Protein AF-A0A6L9L7S8-F1 (afdb_monomer_lite)

pLDDT: mean 79.42, std 15.23, range [35.75, 97.25]

Structure (mmCIF, N/CA/C/O backbone):
data_AF-A0A6L9L7S8-F1
#
_entry.id   AF-A0A6L9L7S8-F1
#
loop_
_atom_site.group_PDB
_atom_site.id
_atom_site.type_symbol
_atom_site.label_atom_id
_atom_site.label_alt_id
_atom_site.label_comp_id
_atom_site.label_asym_id
_atom_site.label_entity_id
_atom_site.label_seq_id
_atom_site.pdbx_PDB_ins_code
_atom_site.Cartn_x
_atom_site.Cartn_y
_atom_site.Cartn_z
_atom_site.occupancy
_atom_site.B_iso_or_equiv
_atom_site.auth_seq_id
_atom_site.auth_comp_id
_atom_site.auth_asym_id
_atom_site.auth_atom_id
_atom_site.pdbx_PDB_model_num
ATOM 1 N N . MET A 1 1 ? -27.457 18.063 -0.979 1.00 35.75 1 MET A N 1
ATOM 2 C CA . MET A 1 1 ? -27.872 16.724 -0.515 1.00 35.75 1 MET A CA 1
ATOM 3 C C . MET A 1 1 ? -26.858 15.735 -1.058 1.00 35.75 1 MET A C 1
ATOM 5 O O . MET A 1 1 ? -26.785 15.584 -2.270 1.00 35.75 1 MET A O 1
ATOM 9 N N . GLU A 1 2 ? -26.009 15.164 -0.205 1.00 42.12 2 GLU A N 1
ATOM 10 C CA . GLU A 1 2 ? -25.049 14.131 -0.616 1.00 42.12 2 GLU A CA 1
ATOM 11 C C . GLU A 1 2 ? -25.7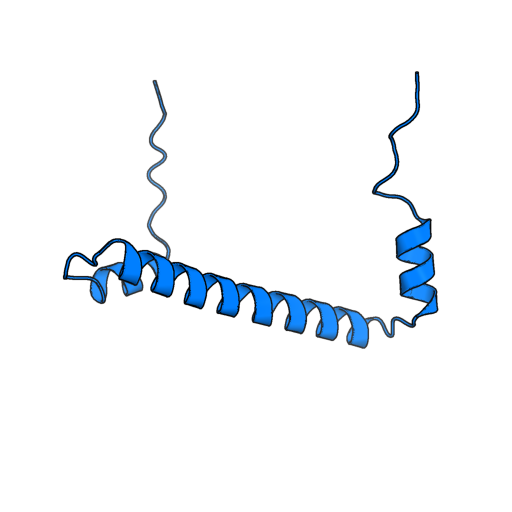98 12.828 -0.906 1.00 42.12 2 GLU A C 1
ATOM 13 O O . GLU A 1 2 ? -26.512 12.294 -0.057 1.00 42.12 2 GLU A O 1
ATOM 18 N N . THR A 1 3 ? -25.672 12.322 -2.128 1.00 44.84 3 THR A N 1
ATOM 19 C CA . THR A 1 3 ? -26.247 11.037 -2.519 1.00 44.84 3 THR A CA 1
ATOM 20 C C . THR A 1 3 ? -25.393 9.920 -1.932 1.00 44.84 3 THR A C 1
ATOM 22 O O . THR A 1 3 ? -24.311 9.627 -2.442 1.00 44.84 3 THR A O 1
ATOM 25 N N . VAL A 1 4 ? -25.874 9.281 -0.866 1.00 57.97 4 VAL A N 1
ATOM 26 C CA . VAL A 1 4 ? -25.249 8.074 -0.312 1.00 57.97 4 VAL A CA 1
ATOM 27 C C . VAL A 1 4 ? -25.455 6.929 -1.304 1.00 57.97 4 VAL A C 1
ATOM 29 O O . VAL A 1 4 ? -26.475 6.238 -1.291 1.00 57.97 4 VAL A O 1
ATOM 32 N N . VAL A 1 5 ? -24.490 6.731 -2.201 1.00 57.69 5 VAL A N 1
ATOM 33 C CA . VAL A 1 5 ? -24.447 5.552 -3.068 1.00 57.69 5 VAL A CA 1
ATOM 34 C C . VAL A 1 5 ? -24.115 4.354 -2.181 1.00 57.69 5 VAL A C 1
ATOM 36 O O . VAL A 1 5 ? -22.970 4.174 -1.768 1.00 57.69 5 VAL A O 1
ATOM 39 N N . ARG A 1 6 ? -25.118 3.525 -1.872 1.00 64.31 6 ARG A N 1
ATOM 40 C CA . ARG A 1 6 ? -24.929 2.260 -1.147 1.00 64.31 6 ARG A CA 1
ATOM 41 C C . ARG A 1 6 ? -24.245 1.244 -2.064 1.00 64.31 6 ARG A C 1
ATOM 43 O O . ARG A 1 6 ? -24.899 0.384 -2.646 1.00 64.31 6 ARG A O 1
ATOM 50 N N . LYS A 1 7 ? -22.927 1.365 -2.230 1.00 75.94 7 LYS A N 1
ATOM 51 C CA . LYS A 1 7 ? -22.124 0.290 -2.820 1.00 75.94 7 LYS A CA 1
ATOM 52 C C . LYS A 1 7 ? -22.027 -0.852 -1.801 1.00 75.94 7 LYS A C 1
ATOM 54 O O . LYS A 1 7 ? -21.713 -0.574 -0.643 1.00 75.94 7 LYS A O 1
ATOM 59 N N . PRO A 1 8 ? -22.301 -2.109 -2.195 1.00 84.12 8 PR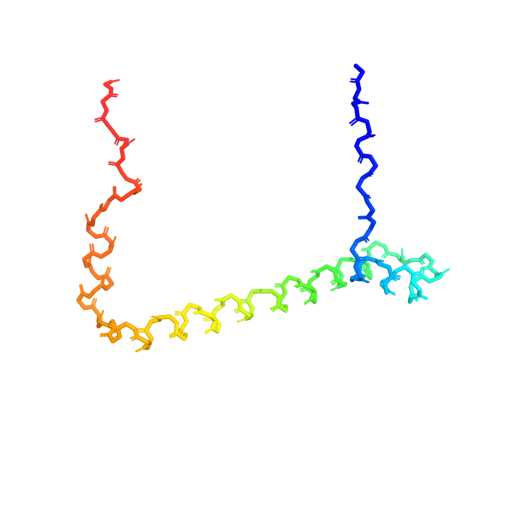O A N 1
ATOM 60 C CA . PRO A 1 8 ? -22.033 -3.247 -1.329 1.00 84.12 8 PRO A CA 1
ATOM 61 C C . PRO A 1 8 ? -20.543 -3.275 -0.972 1.00 84.12 8 PRO A C 1
ATOM 63 O O . PRO A 1 8 ? -19.693 -2.932 -1.798 1.00 84.12 8 PRO A O 1
ATOM 66 N N . LEU A 1 9 ? -20.247 -3.644 0.275 1.00 85.94 9 LEU A N 1
ATOM 67 C CA . LEU A 1 9 ? -18.877 -3.756 0.766 1.00 85.94 9 LEU A CA 1
ATOM 68 C C . LEU A 1 9 ? -18.111 -4.812 -0.036 1.00 85.94 9 LEU A C 1
ATOM 70 O O . LEU A 1 9 ? -18.664 -5.844 -0.420 1.00 85.94 9 LEU A O 1
ATOM 74 N N . THR A 1 10 ? -16.828 -4.559 -0.277 1.00 89.31 10 THR A N 1
ATOM 75 C CA . THR A 1 10 ? -15.941 -5.545 -0.893 1.00 89.31 10 THR A CA 1
ATOM 76 C C . THR A 1 10 ? -15.705 -6.718 0.056 1.00 89.31 10 THR A C 1
ATOM 78 O O . THR A 1 10 ? -15.878 -6.611 1.270 1.00 89.31 10 THR A O 1
ATOM 81 N N . ASN A 1 11 ? -15.252 -7.844 -0.490 1.00 88.12 11 ASN A N 1
ATOM 82 C CA . ASN A 1 11 ? -14.844 -9.001 0.304 1.00 88.12 11 ASN A CA 1
ATOM 83 C C . ASN A 1 11 ? -13.806 -8.633 1.380 1.00 88.12 11 ASN A C 1
ATOM 85 O O . ASN A 1 11 ? -13.968 -9.021 2.530 1.00 88.12 11 ASN A O 1
ATOM 89 N N . LEU A 1 12 ? -12.792 -7.829 1.035 1.00 85.75 12 LEU A N 1
ATOM 90 C CA . LEU A 1 12 ? -11.782 -7.376 1.995 1.00 85.75 12 LEU A CA 1
ATOM 91 C C . LEU A 1 12 ? -12.409 -6.541 3.119 1.00 85.75 12 LEU A C 1
ATOM 93 O O . LEU A 1 12 ? -12.102 -6.760 4.284 1.00 85.75 12 LEU A O 1
ATOM 97 N N . GLN A 1 13 ? -13.312 -5.616 2.786 1.00 86.12 13 GLN A N 1
ATOM 98 C CA . GLN A 1 13 ? -14.012 -4.809 3.789 1.00 86.12 13 GLN A CA 1
ATOM 99 C C . GLN A 1 13 ? -14.847 -5.682 4.737 1.00 86.12 13 GLN A C 1
ATOM 101 O O . GLN A 1 13 ? -14.841 -5.444 5.941 1.00 86.12 13 GLN A O 1
ATOM 106 N N . LEU A 1 14 ? -15.526 -6.708 4.215 1.00 87.50 14 LEU A N 1
ATOM 107 C CA . LEU A 1 14 ? -16.311 -7.643 5.024 1.00 87.50 14 LEU A CA 1
ATOM 108 C C . LEU A 1 14 ? -15.437 -8.494 5.953 1.00 87.50 14 LEU A C 1
ATOM 110 O O . LEU A 1 14 ? -15.813 -8.694 7.104 1.00 87.50 14 LEU A O 1
ATOM 114 N N . GLU A 1 15 ? -14.284 -8.976 5.487 1.00 84.50 15 GLU A N 1
ATOM 115 C CA . GLU A 1 15 ? -13.355 -9.736 6.334 1.00 84.50 15 GLU A CA 1
ATOM 116 C C . GLU A 1 15 ? -12.748 -8.864 7.438 1.00 84.50 15 GLU A C 1
ATOM 118 O O . GLU A 1 15 ? -12.753 -9.270 8.597 1.00 84.50 15 GLU A O 1
ATOM 123 N N . LEU A 1 16 ? -12.336 -7.628 7.124 1.00 83.62 16 LEU A N 1
ATOM 124 C CA . LEU A 1 16 ? -11.839 -6.693 8.141 1.00 83.62 16 LEU A CA 1
ATOM 125 C C . LEU A 1 16 ? -12.900 -6.428 9.222 1.00 83.62 16 LEU A C 1
ATOM 127 O O . LEU A 1 16 ? -12.580 -6.444 10.407 1.00 83.62 16 LEU A O 1
ATOM 131 N N . LEU A 1 17 ? -14.173 -6.258 8.847 1.00 83.50 17 LEU A N 1
ATOM 132 C CA . LEU A 1 17 ? -15.265 -6.079 9.815 1.00 83.50 17 LEU A CA 1
ATOM 133 C C . LEU A 1 17 ? -15.494 -7.307 10.708 1.00 83.50 17 LEU A C 1
ATOM 135 O O . LEU A 1 17 ? -15.865 -7.146 11.868 1.00 83.50 17 LEU A O 1
ATOM 139 N N . LYS A 1 18 ? -15.270 -8.526 10.201 1.00 80.12 18 LYS A N 1
ATOM 140 C CA . LYS A 1 18 ? -15.338 -9.749 11.021 1.00 80.12 18 LYS A CA 1
ATOM 141 C C . LYS A 1 18 ? -14.182 -9.825 12.020 1.00 80.12 18 LYS A C 1
ATOM 143 O O . LYS A 1 18 ? -14.367 -10.347 13.116 1.00 80.12 18 LYS A O 1
ATOM 148 N N . THR A 1 19 ? -13.004 -9.324 11.647 1.00 70.62 19 THR A N 1
ATOM 149 C CA . THR A 1 19 ? -11.799 -9.349 12.489 1.00 70.62 19 THR A CA 1
ATOM 150 C C . THR A 1 19 ? -11.811 -8.251 13.557 1.00 70.62 19 THR A C 1
ATOM 152 O O . THR A 1 19 ? -11.457 -8.514 14.705 1.00 70.62 19 THR A O 1
ATOM 155 N N . PHE A 1 20 ? -12.266 -7.040 13.226 1.00 72.81 20 PHE A N 1
ATOM 156 C CA . PHE A 1 20 ? -12.256 -5.884 14.131 1.00 72.81 20 PHE A CA 1
ATOM 157 C C . PHE A 1 20 ? -13.576 -5.717 14.889 1.00 72.81 20 PHE A C 1
ATOM 159 O O . PHE A 1 20 ? -14.235 -4.682 14.815 1.00 72.81 20 PHE A O 1
ATOM 166 N N . SER A 1 21 ? -13.964 -6.740 15.652 1.00 69.06 21 SER A N 1
ATOM 167 C CA . SER A 1 21 ? -15.113 -6.637 16.570 1.00 69.06 21 SER A CA 1
ATOM 168 C C . SER A 1 21 ? -14.867 -5.678 17.746 1.00 69.06 21 SER A C 1
ATOM 170 O O . SER A 1 21 ? -15.807 -5.334 18.458 1.00 69.06 21 SER A O 1
ATOM 172 N N . HIS A 1 22 ? -13.613 -5.273 17.967 1.00 72.81 22 HIS A N 1
ATOM 173 C CA . HIS A 1 22 ? -13.185 -4.371 19.032 1.00 72.81 22 HIS A CA 1
ATOM 174 C C . HIS A 1 22 ? -12.703 -3.043 18.446 1.00 72.81 22 HIS A C 1
ATOM 176 O O . HIS A 1 22 ? -12.066 -3.007 17.392 1.00 72.81 22 HIS A O 1
ATOM 182 N N . GLN A 1 23 ? -13.019 -1.955 19.146 1.00 77.56 23 GLN A N 1
ATOM 183 C CA . GLN A 1 23 ? -12.576 -0.615 18.790 1.00 77.56 23 GLN A CA 1
ATOM 184 C C . GLN A 1 23 ? -11.058 -0.526 18.977 1.00 77.56 23 GLN A C 1
ATOM 186 O O . GLN A 1 23 ? -10.571 -0.701 20.088 1.00 77.56 23 GLN A O 1
ATOM 191 N N . LEU A 1 24 ? -10.333 -0.275 17.889 1.00 80.31 24 LEU A N 1
ATOM 192 C CA . LEU A 1 24 ? -8.901 0.010 17.937 1.00 80.31 24 LEU A CA 1
ATOM 193 C C . LEU A 1 24 ? -8.662 1.452 18.380 1.00 80.31 24 LEU A C 1
ATOM 195 O O . LEU A 1 24 ? -9.407 2.357 17.979 1.00 80.31 24 LEU A O 1
ATOM 199 N N . GLU A 1 25 ? -7.586 1.661 19.130 1.00 87.69 25 GLU A N 1
ATOM 200 C CA . GLU A 1 25 ? -7.063 3.001 19.377 1.00 87.69 25 GLU A CA 1
ATOM 201 C C . GLU A 1 25 ? -6.489 3.589 18.073 1.00 87.69 25 GLU A C 1
ATOM 203 O O . GLU A 1 25 ? -6.121 2.873 17.133 1.00 87.69 25 GLU A O 1
ATOM 208 N N . GLU A 1 26 ? -6.399 4.918 17.983 1.00 85.62 26 GLU A N 1
ATOM 209 C CA . GLU A 1 26 ? -5.987 5.602 16.745 1.00 85.62 26 GLU A CA 1
ATOM 210 C C . GLU A 1 26 ? -4.606 5.143 16.239 1.00 85.62 26 GLU A C 1
ATOM 212 O O . GLU A 1 26 ? -4.389 5.014 15.029 1.00 85.62 26 GLU A O 1
ATOM 217 N N . THR A 1 27 ? -3.690 4.837 17.159 1.00 90.50 27 THR A N 1
ATOM 218 C CA . THR A 1 27 ? -2.341 4.343 16.853 1.00 90.50 27 THR A CA 1
ATOM 219 C C . THR A 1 27 ? -2.366 2.975 16.177 1.00 90.50 27 THR A C 1
ATOM 221 O O . THR A 1 27 ? -1.695 2.778 15.167 1.00 90.50 27 THR A O 1
ATOM 224 N N . GLU A 1 28 ? -3.188 2.052 16.670 1.00 87.75 28 GLU A N 1
ATOM 225 C CA . GLU A 1 28 ? -3.323 0.705 16.104 1.00 87.75 28 GLU A CA 1
ATOM 226 C C . GLU A 1 28 ? -3.998 0.761 14.729 1.00 87.75 28 GLU A C 1
ATOM 228 O O . GLU A 1 28 ? -3.590 0.086 13.781 1.00 87.75 28 GLU A O 1
ATOM 233 N N . LEU A 1 29 ? -4.996 1.638 14.573 1.00 86.69 29 LEU A N 1
ATOM 234 C CA . LEU A 1 29 ? -5.628 1.871 13.277 1.00 86.69 29 LEU A CA 1
ATOM 235 C C . LEU A 1 29 ? -4.623 2.407 12.243 1.00 86.69 29 LEU A C 1
ATOM 237 O O . LEU A 1 29 ? -4.686 2.039 11.063 1.00 86.69 29 LEU A O 1
ATOM 241 N N . LEU A 1 30 ? -3.704 3.280 12.660 1.00 90.69 30 LEU A N 1
ATOM 242 C CA . LEU A 1 30 ? -2.643 3.790 11.794 1.00 90.69 30 LEU A CA 1
ATOM 243 C C . LEU A 1 30 ? -1.670 2.679 11.374 1.00 90.69 30 LEU A C 1
ATOM 245 O O . LEU A 1 30 ? -1.283 2.623 10.204 1.00 90.69 30 LEU A O 1
ATOM 249 N N . GLU A 1 31 ? -1.325 1.768 12.282 1.00 92.12 31 GLU A N 1
ATOM 250 C CA . GLU A 1 31 ? -0.488 0.603 11.973 1.00 92.12 31 GLU A CA 1
ATOM 251 C C . GLU A 1 31 ? -1.156 -0.327 10.955 1.00 92.12 31 GLU A C 1
ATOM 253 O O . GLU A 1 31 ? -0.530 -0.700 9.959 1.00 92.12 31 GLU A O 1
ATOM 258 N N . VAL A 1 32 ? -2.451 -0.617 11.115 1.00 89.19 32 VAL A N 1
ATOM 259 C CA . VAL A 1 32 ? -3.214 -1.410 10.133 1.00 89.19 32 VAL A CA 1
ATOM 260 C C . VAL A 1 32 ? -3.206 -0.736 8.758 1.00 89.19 32 VAL A C 1
ATOM 262 O O . VAL A 1 32 ? -2.970 -1.393 7.740 1.00 89.19 32 VAL A O 1
ATOM 265 N N . LYS A 1 33 ? -3.407 0.589 8.701 1.00 88.88 33 LYS A N 1
ATOM 266 C CA . LYS A 1 33 ? -3.321 1.347 7.439 1.00 88.88 33 LYS A CA 1
ATOM 267 C C . LYS A 1 33 ? -1.938 1.237 6.803 1.00 88.88 33 LYS A C 1
ATOM 269 O O . LYS A 1 33 ? -1.850 1.092 5.584 1.00 88.88 33 LYS A O 1
ATOM 274 N N . LYS A 1 34 ? -0.876 1.288 7.609 1.00 95.00 34 LYS A N 1
ATOM 275 C CA . LYS A 1 34 ? 0.502 1.154 7.130 1.00 95.00 34 LYS A CA 1
ATOM 276 C C . LYS A 1 34 ? 0.751 -0.228 6.524 1.00 95.00 34 LYS A C 1
ATOM 278 O O . LYS A 1 34 ? 1.243 -0.296 5.402 1.00 95.00 34 LYS A O 1
ATOM 283 N N . ILE A 1 35 ? 0.321 -1.299 7.192 1.00 94.81 35 ILE A N 1
ATOM 284 C CA . ILE A 1 35 ? 0.437 -2.678 6.682 1.00 94.81 35 ILE A CA 1
ATOM 285 C C . ILE A 1 35 ? -0.281 -2.822 5.332 1.00 94.81 35 ILE A C 1
ATOM 287 O O . ILE A 1 35 ? 0.269 -3.378 4.380 1.00 94.81 35 ILE A O 1
ATOM 291 N N . LEU A 1 36 ? -1.500 -2.285 5.220 1.00 93.56 36 LEU A N 1
ATOM 292 C CA . LEU A 1 36 ? -2.250 -2.303 3.961 1.00 93.56 36 LEU A CA 1
ATOM 293 C C . LEU A 1 36 ? -1.531 -1.511 2.860 1.00 93.56 36 LEU A C 1
ATOM 295 O O . LEU A 1 36 ? -1.430 -1.987 1.728 1.00 93.56 36 LEU A O 1
ATOM 299 N N . ALA A 1 37 ? -1.010 -0.325 3.180 1.00 94.62 37 ALA A N 1
ATOM 300 C CA . ALA A 1 37 ? -0.269 0.500 2.229 1.00 94.62 37 ALA A CA 1
ATOM 301 C C . ALA A 1 37 ? 0.997 -0.210 1.724 1.00 94.62 37 ALA A C 1
ATOM 303 O O . ALA A 1 37 ? 1.241 -0.237 0.518 1.00 94.62 37 ALA A O 1
ATOM 304 N N . GLU A 1 38 ? 1.758 -0.837 2.621 1.00 97.25 38 GLU A N 1
ATOM 305 C CA . GLU A 1 38 ? 2.952 -1.615 2.282 1.00 97.25 38 GLU A CA 1
ATOM 306 C C . GLU A 1 38 ? 2.618 -2.814 1.387 1.00 97.25 38 GLU A C 1
ATOM 308 O O . GLU A 1 38 ? 3.301 -3.043 0.386 1.00 97.25 38 GLU A O 1
ATOM 313 N N . PHE A 1 39 ? 1.532 -3.537 1.683 1.00 95.44 39 PHE A N 1
ATOM 314 C CA . PHE A 1 39 ? 1.069 -4.654 0.857 1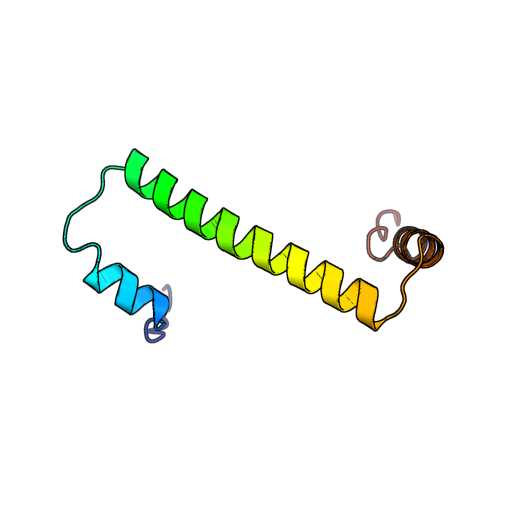.00 95.44 39 PHE A CA 1
ATOM 315 C C . PHE A 1 39 ? 0.772 -4.217 -0.584 1.00 95.44 39 PHE A C 1
ATOM 317 O O . PHE A 1 39 ? 1.258 -4.830 -1.541 1.00 95.44 39 PHE A O 1
ATOM 324 N N . PHE A 1 40 ? 0.002 -3.139 -0.759 1.00 94.44 40 PHE A N 1
ATOM 325 C CA . PHE A 1 40 ? -0.334 -2.646 -2.095 1.00 94.44 40 PHE A CA 1
ATOM 326 C C . PHE A 1 40 ? 0.872 -2.039 -2.815 1.00 94.44 40 PHE A C 1
ATOM 328 O O . PHE A 1 40 ? 1.023 -2.268 -4.015 1.00 94.44 40 PHE A O 1
ATOM 335 N N . ALA A 1 41 ? 1.750 -1.325 -2.104 1.00 96.19 41 ALA A N 1
ATOM 336 C CA . ALA A 1 41 ? 2.972 -0.764 -2.675 1.00 96.19 41 ALA A CA 1
ATOM 337 C C . ALA A 1 41 ? 3.897 -1.865 -3.206 1.00 96.19 41 ALA A C 1
ATOM 339 O O . ALA A 1 41 ? 4.323 -1.805 -4.360 1.00 96.19 41 ALA A O 1
ATOM 340 N N . LYS A 1 42 ? 4.137 -2.915 -2.409 1.00 97.25 42 LYS A N 1
ATOM 341 C CA . LYS A 1 42 ? 4.940 -4.069 -2.829 1.00 97.25 42 LYS A CA 1
ATOM 342 C C . LYS A 1 42 ? 4.363 -4.717 -4.088 1.00 97.25 42 LYS A C 1
ATOM 344 O O . LYS A 1 42 ? 5.077 -4.907 -5.068 1.00 97.25 42 LYS A O 1
ATOM 349 N N . ARG A 1 43 ? 3.053 -4.973 -4.101 1.00 95.88 43 ARG A N 1
ATOM 350 C CA . ARG A 1 43 ? 2.372 -5.589 -5.248 1.00 95.88 43 ARG A CA 1
ATOM 351 C C . ARG A 1 43 ? 2.392 -4.699 -6.497 1.00 95.88 43 ARG A C 1
ATOM 353 O O . ARG A 1 43 ? 2.383 -5.213 -7.614 1.00 95.88 43 ARG A O 1
ATOM 360 N N . ALA A 1 44 ? 2.366 -3.377 -6.332 1.00 94.81 44 ALA A N 1
ATOM 361 C CA . ALA A 1 44 ? 2.476 -2.436 -7.443 1.00 94.81 44 ALA A CA 1
ATOM 362 C C . ALA A 1 44 ? 3.880 -2.472 -8.063 1.00 94.81 44 ALA A C 1
ATOM 364 O O . ALA A 1 44 ? 3.997 -2.539 -9.284 1.00 94.81 44 ALA A O 1
ATOM 365 N N . VAL A 1 45 ? 4.927 -2.501 -7.231 1.00 93.69 45 VAL A N 1
ATOM 366 C CA . VAL A 1 45 ? 6.321 -2.634 -7.685 1.00 93.69 45 VAL A CA 1
ATOM 367 C C . VAL A 1 45 ? 6.544 -3.968 -8.396 1.00 93.69 45 VAL A C 1
ATOM 369 O O . VAL A 1 45 ? 7.092 -3.987 -9.492 1.00 93.69 45 VAL A O 1
ATOM 372 N N . GLU A 1 46 ? 6.062 -5.076 -7.831 1.00 95.81 46 GLU A N 1
ATOM 373 C CA . GLU A 1 46 ? 6.165 -6.401 -8.462 1.00 95.81 46 GLU A CA 1
ATOM 374 C C . GLU A 1 46 ? 5.500 -6.434 -9.845 1.00 95.81 46 GLU A C 1
ATOM 376 O O . GLU A 1 46 ? 6.067 -6.965 -10.796 1.00 95.81 46 GLU A O 1
ATOM 381 N N . GLN A 1 47 ? 4.317 -5.828 -9.980 1.00 94.06 47 GLN A N 1
ATOM 382 C CA . GLN A 1 47 ? 3.630 -5.728 -11.269 1.00 94.06 47 GLN A CA 1
ATOM 383 C C . GLN A 1 47 ? 4.365 -4.820 -12.258 1.00 94.06 47 GLN A C 1
ATOM 385 O O . GLN A 1 47 ? 4.404 -5.135 -13.446 1.00 94.06 47 GLN A O 1
ATOM 390 N N . ALA A 1 48 ? 4.946 -3.713 -11.788 1.00 88.94 48 ALA A N 1
ATOM 391 C CA . ALA A 1 48 ? 5.749 -2.832 -12.627 1.00 88.94 48 ALA A CA 1
ATOM 392 C C . ALA A 1 48 ? 6.985 -3.564 -13.167 1.00 88.94 48 ALA A C 1
ATOM 394 O O . ALA A 1 48 ? 7.224 -3.518 -14.371 1.00 88.94 48 ALA A O 1
ATOM 395 N N . ASN A 1 49 ? 7.694 -4.307 -12.313 1.00 89.88 49 ASN A N 1
ATOM 396 C CA . ASN A 1 49 ? 8.839 -5.127 -12.713 1.00 89.88 49 ASN A CA 1
ATOM 397 C C . ASN A 1 49 ? 8.425 -6.231 -13.696 1.00 89.88 49 ASN A C 1
ATOM 399 O O . ASN A 1 49 ? 9.045 -6.390 -14.738 1.00 89.88 49 ASN A O 1
ATOM 403 N N . ALA A 1 50 ? 7.322 -6.941 -13.441 1.00 92.50 50 ALA A N 1
ATOM 404 C CA . ALA A 1 50 ? 6.841 -7.967 -14.368 1.00 92.50 50 ALA A CA 1
ATOM 405 C C . ALA A 1 50 ? 6.480 -7.389 -15.751 1.00 92.50 50 ALA A C 1
ATOM 407 O O . ALA A 1 50 ? 6.763 -8.002 -16.780 1.00 92.50 50 ALA A O 1
ATOM 408 N N . ALA A 1 51 ? 5.869 -6.200 -15.788 1.00 89.62 51 ALA A N 1
ATOM 409 C CA . ALA A 1 51 ? 5.569 -5.504 -17.037 1.00 89.62 51 ALA A CA 1
ATOM 410 C C . ALA A 1 51 ? 6.838 -5.000 -17.746 1.00 89.62 51 ALA A C 1
ATOM 412 O O . ALA A 1 51 ? 6.878 -5.003 -18.978 1.00 89.62 51 ALA A O 1
ATOM 413 N N . TRP A 1 52 ? 7.848 -4.584 -16.975 1.00 85.75 52 TRP A N 1
ATOM 414 C CA . TRP A 1 52 ? 9.174 -4.198 -17.456 1.00 85.75 52 TRP A CA 1
ATOM 415 C C . TRP A 1 52 ? 9.854 -5.369 -18.173 1.00 85.75 52 TRP A C 1
ATOM 417 O O . TRP A 1 52 ? 10.191 -5.267 -19.355 1.00 85.75 52 TRP A O 1
ATOM 427 N N . ASP A 1 53 ? 9.940 -6.511 -17.489 1.00 89.31 53 ASP A N 1
ATOM 428 C CA . ASP A 1 53 ? 10.567 -7.733 -17.991 1.00 89.31 53 ASP A CA 1
ATOM 429 C C . ASP A 1 53 ? 9.838 -8.276 -19.225 1.00 89.31 53 ASP A C 1
ATOM 431 O O . ASP A 1 53 ? 10.467 -8.612 -20.228 1.00 89.31 53 ASP A O 1
ATOM 435 N N . GLN A 1 54 ? 8.498 -8.317 -19.200 1.00 91.25 54 GLN A N 1
ATOM 436 C CA . GLN A 1 54 ? 7.700 -8.824 -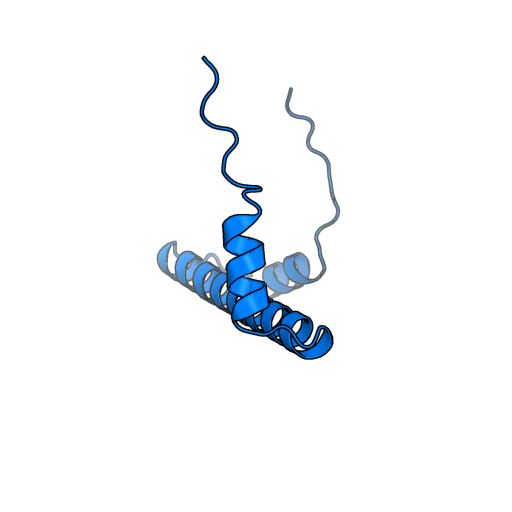20.322 1.00 91.25 54 GLN A CA 1
ATOM 437 C C . GLN A 1 54 ? 7.905 -8.008 -21.603 1.00 91.25 54 GLN A C 1
ATOM 439 O O . GLN A 1 54 ? 7.852 -8.557 -22.706 1.00 91.25 54 GLN A O 1
ATOM 444 N N . LYS A 1 55 ? 8.097 -6.694 -21.473 1.00 86.75 55 LYS A N 1
ATOM 445 C CA . LYS A 1 55 ? 8.311 -5.807 -22.619 1.00 86.75 55 LYS A CA 1
ATOM 446 C C . LYS A 1 55 ? 9.772 -5.736 -23.056 1.00 86.75 55 LYS A C 1
ATOM 448 O O . LYS A 1 55 ? 10.039 -5.113 -24.080 1.00 86.75 55 LYS A O 1
ATOM 453 N N . GLY A 1 56 ? 10.679 -6.379 -22.314 1.00 87.00 56 GLY A N 1
ATOM 454 C CA . GLY A 1 56 ? 12.115 -6.340 -22.570 1.00 87.00 56 GLY A CA 1
ATOM 455 C C . GLY A 1 56 ? 12.674 -4.925 -22.487 1.00 87.00 56 GLY A C 1
ATOM 456 O O . GLY A 1 56 ? 13.552 -4.585 -23.274 1.00 87.00 56 GLY A O 1
ATOM 457 N N . TRP A 1 57 ? 12.110 -4.093 -21.605 1.00 84.94 57 TRP A N 1
ATOM 458 C CA . TRP A 1 57 ? 12.500 -2.694 -21.523 1.00 84.94 57 TRP A CA 1
ATOM 459 C C . TRP A 1 57 ? 13.943 -2.547 -21.041 1.00 84.94 57 TRP A C 1
ATOM 461 O O . TRP A 1 57 ? 14.360 -3.196 -20.080 1.00 84.94 57 TRP A O 1
ATOM 471 N N . THR A 1 58 ? 14.705 -1.691 -21.716 1.00 83.00 58 THR A N 1
ATOM 472 C CA . THR A 1 58 ? 16.087 -1.359 -21.346 1.00 83.00 58 THR A CA 1
ATOM 473 C C . THR A 1 58 ? 16.163 0.012 -20.682 1.00 83.00 58 THR A C 1
ATOM 475 O O . THR A 1 58 ? 15.184 0.761 -20.641 1.00 83.00 58 THR A O 1
ATOM 478 N N . ASP A 1 59 ? 17.335 0.374 -20.168 1.00 80.81 59 ASP A N 1
ATOM 479 C CA . ASP A 1 59 ? 17.561 1.715 -19.620 1.00 80.81 59 ASP A CA 1
ATOM 480 C C . ASP A 1 59 ? 17.284 2.810 -20.674 1.00 80.81 59 ASP A C 1
ATOM 482 O O . ASP A 1 59 ? 16.733 3.858 -20.342 1.00 80.81 59 ASP A O 1
ATOM 486 N N . GLU A 1 60 ? 17.509 2.532 -21.967 1.00 80.12 60 GLU A N 1
ATOM 487 C CA . GLU A 1 60 ? 17.140 3.456 -23.051 1.00 80.12 60 GLU A CA 1
ATOM 488 C C . GLU A 1 60 ? 15.617 3.655 -23.177 1.00 80.12 60 GLU A C 1
ATOM 490 O O . GLU A 1 60 ? 15.149 4.720 -23.590 1.00 80.12 60 GLU A O 1
ATOM 495 N N . ASP A 1 61 ? 14.817 2.653 -22.798 1.00 79.62 61 ASP A N 1
ATOM 496 C CA . ASP A 1 61 ? 13.362 2.774 -22.750 1.00 79.62 61 ASP A CA 1
ATOM 497 C C . ASP A 1 61 ? 12.897 3.639 -21.578 1.00 79.62 61 ASP A C 1
ATOM 499 O O . ASP A 1 61 ? 11.917 4.376 -21.741 1.00 79.62 61 ASP A O 1
ATOM 503 N N . VAL A 1 62 ? 13.610 3.606 -20.440 1.00 77.44 62 VAL A N 1
ATOM 504 C CA . VAL A 1 62 ? 13.405 4.558 -19.331 1.00 77.44 62 VAL A CA 1
ATOM 505 C C . VAL A 1 62 ? 13.647 5.974 -19.836 1.00 77.44 62 VAL A C 1
ATOM 507 O O . VAL A 1 62 ? 12.785 6.839 -19.670 1.00 77.44 62 VAL A O 1
ATOM 510 N N . ASP A 1 63 ? 14.795 6.200 -20.476 1.00 79.94 63 ASP A N 1
ATOM 511 C CA . ASP A 1 63 ? 15.206 7.518 -20.957 1.00 79.94 63 ASP A CA 1
ATOM 512 C C . ASP A 1 63 ? 14.202 8.060 -21.976 1.00 79.94 63 ASP A C 1
ATOM 514 O O . ASP A 1 63 ? 13.706 9.182 -21.841 1.00 79.94 63 ASP A O 1
ATOM 518 N N . ARG A 1 64 ? 13.758 7.216 -22.913 1.00 77.62 64 ARG A N 1
ATOM 519 C CA . ARG A 1 64 ? 12.690 7.556 -23.860 1.00 77.62 64 ARG A CA 1
ATOM 520 C C . ARG A 1 64 ? 11.365 7.893 -23.164 1.00 77.62 64 ARG A C 1
ATOM 522 O O . ARG A 1 64 ? 10.654 8.803 -23.605 1.00 77.62 64 ARG A O 1
ATOM 529 N N . LEU A 1 65 ? 11.004 7.194 -22.085 1.00 75.00 65 LEU A N 1
ATOM 530 C CA . LEU A 1 65 ? 9.787 7.466 -21.306 1.00 75.00 65 LEU A CA 1
ATOM 531 C C . LEU A 1 65 ? 9.881 8.794 -20.528 1.00 75.00 65 LEU A C 1
ATOM 533 O O . LEU A 1 65 ? 8.896 9.529 -20.414 1.00 75.00 65 LEU A O 1
ATOM 537 N N . LEU A 1 66 ? 11.068 9.119 -20.011 1.00 75.56 66 LEU A N 1
ATOM 538 C CA . LEU A 1 66 ? 11.357 10.379 -19.320 1.00 75.56 66 LEU A CA 1
ATOM 539 C C . LEU A 1 66 ? 11.362 11.570 -20.293 1.00 75.56 66 LEU A C 1
ATOM 541 O O . LEU A 1 66 ? 10.852 12.649 -19.964 1.00 75.56 66 LEU A O 1
ATOM 545 N N . GLU A 1 67 ? 11.880 11.370 -21.507 1.00 73.94 67 GLU A N 1
ATOM 546 C CA . GLU A 1 67 ? 11.951 12.384 -22.564 1.00 73.94 67 GLU A CA 1
ATOM 547 C C . GLU A 1 67 ? 10.601 12.668 -23.234 1.00 73.94 67 GLU A C 1
ATOM 549 O O . GLU A 1 67 ? 10.324 13.815 -23.601 1.00 73.94 67 GLU A O 1
ATOM 554 N N . THR A 1 68 ? 9.716 11.669 -23.333 1.00 61.75 68 THR A N 1
ATOM 555 C CA . THR A 1 68 ? 8.398 11.794 -23.992 1.00 61.75 68 THR A CA 1
ATOM 556 C C . THR A 1 68 ? 7.380 12.656 -23.238 1.00 61.75 68 THR A C 1
ATOM 558 O O . THR A 1 68 ? 6.251 12.806 -23.702 1.00 61.75 68 THR A O 1
ATOM 561 N N . LYS A 1 69 ? 7.768 13.307 -22.127 1.00 61.34 69 LYS A N 1
ATOM 562 C CA . LYS A 1 69 ? 7.063 14.461 -21.529 1.00 61.34 69 LYS A CA 1
ATOM 563 C C . LYS A 1 69 ? 5.527 14.351 -21.524 1.00 61.34 69 LYS A C 1
ATOM 565 O O . LYS A 1 69 ? 4.840 15.329 -21.798 1.00 61.34 69 LYS A O 1
ATOM 570 N N . MET A 1 70 ? 4.948 13.253 -21.037 1.00 55.84 70 MET A N 1
ATOM 571 C CA . MET A 1 70 ? 3.539 13.321 -20.596 1.00 55.84 70 MET A CA 1
ATOM 572 C C . MET A 1 70 ? 3.365 14.239 -19.366 1.00 55.84 70 MET A C 1
ATOM 574 O O . MET A 1 70 ? 2.249 14.588 -18.995 1.00 55.84 70 MET A O 1
ATOM 578 N N . ARG A 1 71 ? 4.471 14.680 -18.742 1.00 58.72 71 ARG A N 1
ATOM 579 C CA . ARG A 1 71 ? 4.490 15.547 -17.553 1.00 58.72 71 ARG A CA 1
ATOM 580 C C . ARG A 1 71 ? 4.800 17.025 -17.813 1.00 58.72 71 ARG A C 1
ATOM 582 O O . ARG A 1 71 ? 4.902 17.780 -16.848 1.00 58.72 71 ARG A O 1
ATOM 589 N N . LYS A 1 72 ? 4.985 17.466 -19.066 1.00 54.94 72 LYS A N 1
ATOM 590 C CA . LYS A 1 72 ? 5.353 18.866 -19.353 1.00 54.94 72 LYS A CA 1
ATOM 591 C C . LYS A 1 72 ? 4.542 19.489 -20.489 1.00 54.94 72 LYS A C 1
ATOM 593 O O . LYS A 1 72 ? 5.109 19.897 -21.490 1.00 54.94 72 LYS A O 1
ATOM 598 N N . ASN A 1 73 ? 3.252 19.692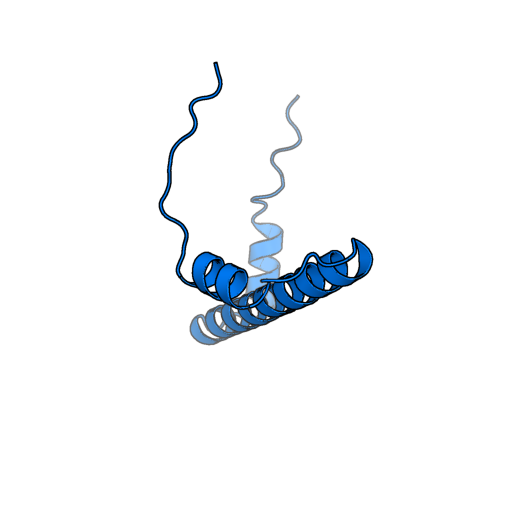 -20.226 1.00 52.28 73 ASN A N 1
ATOM 599 C CA . ASN A 1 73 ? 2.526 20.867 -20.717 1.00 52.28 73 ASN A CA 1
ATOM 600 C C . ASN A 1 73 ? 2.368 21.861 -19.560 1.00 52.28 73 ASN A C 1
ATOM 602 O O . ASN A 1 73 ? 1.300 22.052 -18.994 1.00 52.28 73 ASN A O 1
ATOM 606 N N . SER A 1 74 ? 3.481 22.469 -19.165 1.00 57.34 74 SER A N 1
ATOM 607 C CA . SER A 1 74 ? 3.472 23.741 -18.451 1.00 57.34 74 SER A CA 1
ATOM 608 C C . SER A 1 74 ? 4.516 24.597 -19.138 1.00 57.34 74 SER A C 1
ATOM 610 O O . SER A 1 74 ? 5.703 24.476 -18.834 1.00 57.34 74 SER A O 1
ATOM 612 N N . LYS A 1 75 ? 4.070 25.302 -20.182 1.00 59.97 75 LYS A N 1
ATOM 613 C CA . LYS A 1 75 ? 4.426 26.679 -20.558 1.00 59.97 75 LYS A CA 1
ATOM 614 C C . LYS A 1 75 ? 3.674 27.042 -21.842 1.00 59.97 75 LYS A C 1
ATOM 616 O O . LYS A 1 75 ? 4.134 26.714 -22.923 1.00 59.97 75 LYS A O 1
ATOM 621 N N . GLU A 1 76 ? 2.545 27.718 -21.676 1.00 52.00 76 GLU A N 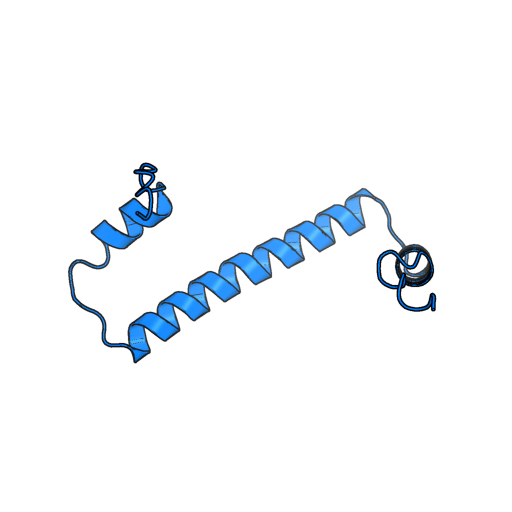1
ATOM 622 C CA . GLU A 1 76 ? 1.897 28.644 -22.622 1.00 52.00 76 GLU A CA 1
ATOM 623 C C . GLU A 1 76 ? 0.732 29.237 -21.812 1.00 52.00 76 GLU A C 1
ATOM 625 O O . GLU A 1 76 ? -0.156 28.496 -21.411 1.00 52.00 76 GLU A O 1
ATOM 630 N N . LYS A 1 77 ? 0.700 30.496 -21.377 1.00 39.72 77 LYS A N 1
ATOM 631 C CA . LYS A 1 77 ? 1.343 31.748 -21.778 1.00 39.72 77 LYS A CA 1
ATOM 632 C C . LYS A 1 77 ? 1.436 32.647 -20.542 1.00 39.72 77 LYS A C 1
ATOM 634 O O . LYS A 1 77 ? 0.531 32.525 -19.687 1.00 39.72 77 LYS A O 1
#

Foldseek 3Di:
DDPPPPDPDDPVRVVVCVVPPDDDDPVVVVVVVVVVVVVVVVVVVVVVVVVCVVVVPDVVNVVVVVVVPPPDPPDDD

Radius of gyration: 20.67 Å; chains: 1; bounding box: 45×42×43 Å

Secondary structure (DSSP, 8-state):
------PPPPHHHHHHHHH--SPPPHHHHHHHHHHHHHHHHHHHHHHHHHHHHHHT--HHHHHHHHHT-TT------

Sequence (77 aa):
METVVRKPLTNLQLELLKTFSHQLEETELLEVKKILAEFFAKRAVEQANAAWDQKGWTDEDVDRLLETKMRKNSKEK

Organism: NCBI:txid1968276